Protein AF-A0A2N3DN67-F1 (afdb_monomer)

Solvent-accessible surface area (backbone atoms only — not comparable to full-atom values): 5498 Å² total; per-residue (Å²): 122,60,70,69,60,52,53,47,48,53,60,38,62,77,44,38,69,62,50,48,47,62,50,34,77,69,50,58,96,83,54,49,75,62,57,49,48,52,51,23,50,68,72,40,44,74,66,29,36,52,53,42,43,41,39,73,71,69,62,43,54,59,69,58,50,14,61,77,69,74,48,47,52,69,52,48,52,51,24,44,54,55,45,54,52,31,45,53,47,41,63,51,45,67,63,76,79,115

Radius of gyration: 14.13 Å; Cα contacts (8 Å, |Δi|>4): 84; chains: 1; bounding box: 31×27×38 Å

pLDDT: mean 89.77, std 11.87, range [38.53, 98.5]

Secondary structure (DSSP, 8-state):
--HHHHHHHHHHHHHHHHHHHHHHTTS-TT--HHHHHHHHHHTS-HHHHHHHHHHHTS---HHHHHHHHT--HHHHHHHHHHHHHHHHHHHHHGGGG-

Foldseek 3Di:
DDPVVVVQVVVLVVCLLVQLLVLLVPADLPHDPVNLLVSLLVSARDVLSVLCCCCPVVVDDLVVVCVVVVHDSVVSVVSVVSSVVSSVSNVVSSVVPD

Mean predicted aligned error: 4.35 Å

Structure (mmCIF, N/CA/C/O backbone):
data_AF-A0A2N3DN67-F1
#
_entry.id   AF-A0A2N3DN67-F1
#
loop_
_atom_site.group_PDB
_atom_site.id
_atom_site.type_symbol
_atom_site.label_atom_id
_atom_site.label_alt_id
_atom_site.label_comp_id
_atom_site.label_asym_id
_atom_site.label_entity_id
_atom_site.label_seq_id
_atom_site.pdbx_PDB_ins_code
_atom_site.Cartn_x
_atom_site.Cartn_y
_atom_site.Cartn_z
_atom_site.occupancy
_atom_site.B_iso_or_equiv
_atom_site.auth_seq_id
_atom_site.auth_comp_id
_atom_site.auth_asym_id
_atom_site.auth_atom_id
_atom_site.pdbx_PDB_model_num
ATOM 1 N N . MET A 1 1 ? -15.273 5.712 6.159 1.00 78.69 1 MET A N 1
ATOM 2 C CA . MET A 1 1 ? -14.124 6.469 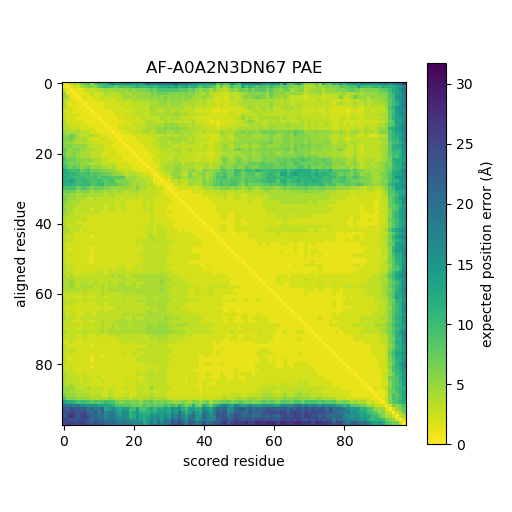5.569 1.00 78.69 1 MET A CA 1
ATOM 3 C C . MET A 1 1 ? -14.340 7.998 5.428 1.00 78.69 1 MET A C 1
ATOM 5 O O . MET A 1 1 ? -15.316 8.438 4.817 1.00 78.69 1 MET A O 1
ATOM 9 N N . LYS A 1 2 ? -13.405 8.831 5.933 1.00 87.38 2 LYS A N 1
ATOM 10 C CA . LYS A 1 2 ? -13.428 10.321 5.846 1.00 87.38 2 LYS A CA 1
ATOM 11 C C . LYS A 1 2 ? -13.311 10.838 4.394 1.00 87.38 2 LYS A C 1
ATOM 13 O O . LYS A 1 2 ? -12.679 10.182 3.566 1.00 87.38 2 LYS A O 1
ATOM 18 N N . LEU A 1 3 ? -13.863 12.023 4.091 1.00 85.94 3 LEU A N 1
ATOM 19 C CA . LEU A 1 3 ? -13.939 12.590 2.726 1.00 85.94 3 LEU A CA 1
ATOM 20 C C . LEU A 1 3 ? -12.570 12.701 2.034 1.00 85.94 3 LEU A C 1
ATOM 22 O O . LEU A 1 3 ? -12.417 12.233 0.909 1.00 85.94 3 LEU A O 1
ATOM 26 N N . ARG A 1 4 ? -11.551 13.225 2.729 1.00 87.94 4 ARG A N 1
ATOM 27 C CA . ARG A 1 4 ? -10.184 13.351 2.187 1.00 87.94 4 ARG A CA 1
ATOM 28 C C . ARG A 1 4 ? -9.606 12.023 1.687 1.00 87.94 4 ARG A C 1
ATOM 30 O O . ARG A 1 4 ? -8.982 11.982 0.637 1.00 87.94 4 ARG A O 1
ATOM 37 N N . HIS A 1 5 ? -9.872 10.923 2.396 1.00 90.38 5 HIS A N 1
ATOM 38 C CA . HIS A 1 5 ? -9.387 9.596 2.018 1.00 90.38 5 HIS A CA 1
ATOM 39 C C . HIS A 1 5 ? -10.123 9.060 0.790 1.00 90.38 5 HIS A C 1
ATOM 41 O O . HIS A 1 5 ? -9.497 8.464 -0.081 1.00 90.38 5 HIS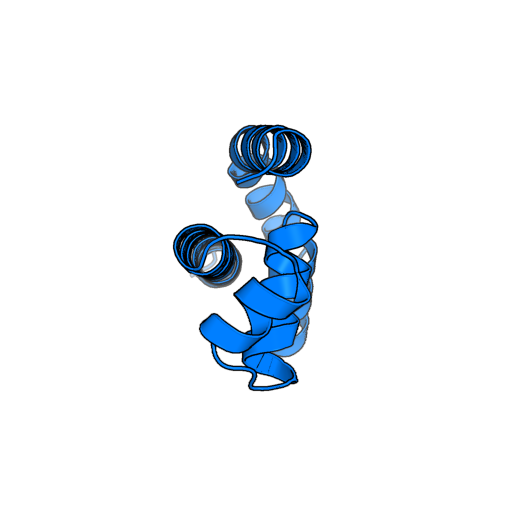 A O 1
ATOM 47 N N . ARG A 1 6 ? -11.428 9.344 0.668 1.00 89.62 6 ARG A N 1
ATOM 48 C CA . ARG A 1 6 ? -12.197 9.022 -0.544 1.00 89.62 6 ARG A CA 1
ATOM 49 C C . ARG A 1 6 ? -11.636 9.751 -1.755 1.00 89.62 6 ARG A C 1
ATOM 51 O O . ARG A 1 6 ? -11.368 9.111 -2.763 1.00 89.62 6 ARG A O 1
ATOM 58 N N . VAL A 1 7 ? -11.394 11.056 -1.639 1.00 91.31 7 VAL A N 1
ATOM 59 C CA . VAL A 1 7 ? -10.822 11.857 -2.732 1.00 91.31 7 VAL A CA 1
ATOM 60 C C . VAL A 1 7 ? -9.439 11.334 -3.127 1.00 91.31 7 VAL A C 1
ATOM 62 O O . VAL A 1 7 ? -9.215 11.059 -4.306 1.00 91.31 7 VAL A O 1
ATOM 65 N N . SER A 1 8 ? -8.535 11.116 -2.164 1.00 91.06 8 SER A N 1
ATOM 66 C CA . SER A 1 8 ? -7.199 10.571 -2.445 1.00 91.06 8 SER A CA 1
ATOM 67 C C . SER A 1 8 ? -7.259 9.210 -3.136 1.00 91.06 8 SER A C 1
ATOM 69 O O . SER A 1 8 ? -6.574 9.013 -4.138 1.00 91.06 8 SER A O 1
ATOM 71 N N . ARG A 1 9 ? -8.103 8.292 -2.648 1.00 94.44 9 ARG A N 1
ATOM 72 C CA . ARG A 1 9 ? -8.276 6.967 -3.251 1.00 94.44 9 ARG A CA 1
ATOM 73 C C . ARG A 1 9 ? -8.836 7.056 -4.668 1.00 94.44 9 ARG A C 1
ATOM 75 O O . ARG A 1 9 ? -8.327 6.385 -5.556 1.00 94.44 9 ARG A O 1
ATOM 82 N N . THR A 1 10 ? -9.844 7.894 -4.909 1.00 93.69 10 THR A N 1
ATOM 83 C CA . THR A 1 10 ? -10.436 8.067 -6.245 1.00 93.69 10 THR A CA 1
ATOM 84 C C . THR A 1 10 ? -9.420 8.625 -7.241 1.00 93.69 10 THR A C 1
ATOM 86 O O . THR A 1 10 ? -9.306 8.121 -8.357 1.00 93.69 10 THR A O 1
ATOM 89 N N . LEU A 1 11 ? -8.647 9.640 -6.845 1.00 92.94 11 LEU A N 1
ATOM 90 C CA . LEU A 1 11 ? -7.591 10.209 -7.688 1.00 92.94 11 LEU A CA 1
ATOM 91 C C . LEU A 1 11 ? -6.466 9.210 -7.962 1.00 92.94 11 LEU A C 1
ATOM 93 O O . LEU A 1 11 ? -5.924 9.176 -9.068 1.00 92.94 11 LEU A O 1
ATOM 97 N N . TRP A 1 12 ? -6.113 8.406 -6.961 1.00 94.00 12 TRP A N 1
ATOM 98 C CA . TRP A 1 12 ? -5.175 7.305 -7.117 1.00 94.00 12 TRP A CA 1
ATOM 99 C C . TRP A 1 12 ? -5.705 6.272 -8.109 1.00 94.00 12 TRP A C 1
ATOM 101 O O . TRP A 1 12 ? -5.059 6.061 -9.128 1.00 94.00 12 TRP A O 1
ATOM 111 N N . ALA A 1 13 ? -6.903 5.72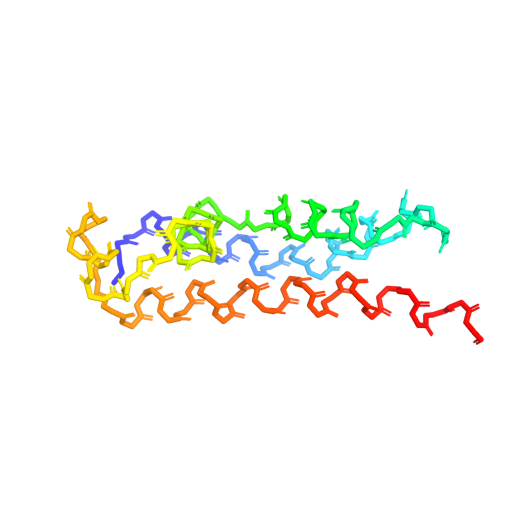4 -7.887 1.00 91.19 13 ALA A N 1
ATOM 112 C CA . ALA A 1 13 ? -7.492 4.667 -8.709 1.00 91.19 13 ALA A CA 1
ATOM 113 C C . ALA A 1 13 ? -7.592 5.066 -10.188 1.00 91.19 13 ALA A C 1
ATOM 115 O O . ALA A 1 13 ? -7.212 4.291 -11.060 1.00 91.19 13 ALA A O 1
ATOM 116 N N . ARG A 1 14 ? -8.008 6.309 -10.473 1.00 91.75 14 ARG A N 1
ATOM 117 C CA . ARG A 1 14 ? -8.096 6.849 -11.844 1.00 91.75 14 ARG A CA 1
ATOM 118 C C . ARG A 1 14 ? -6.763 6.854 -12.589 1.00 91.75 14 ARG A C 1
ATOM 120 O O . ARG A 1 14 ? -6.739 6.706 -13.801 1.00 91.75 14 ARG A O 1
ATOM 127 N N . LYS A 1 15 ? -5.661 7.079 -11.876 1.00 90.75 15 LYS A N 1
ATOM 128 C CA . LYS A 1 15 ? -4.319 7.223 -12.459 1.00 90.75 15 LYS A CA 1
ATOM 129 C C . LYS A 1 15 ? -3.431 6.004 -12.204 1.00 90.75 15 LYS A C 1
ATOM 131 O O . LYS A 1 15 ? -2.289 5.996 -12.652 1.00 90.75 15 LYS A O 1
ATOM 136 N N . PHE A 1 16 ? -3.925 5.007 -11.472 1.00 88.00 16 PHE A N 1
ATOM 137 C CA . PHE A 1 16 ? -3.118 3.903 -10.967 1.00 88.00 16 PHE A CA 1
ATOM 138 C C . PHE A 1 16 ? -2.538 3.067 -12.107 1.00 88.00 16 PHE A C 1
ATOM 140 O O . PHE A 1 16 ? -1.327 2.923 -12.152 1.00 88.00 16 PHE A O 1
ATOM 147 N N . ALA A 1 17 ? -3.359 2.629 -13.068 1.00 84.44 17 ALA A N 1
ATOM 148 C CA . ALA A 1 17 ? -2.897 1.805 -14.191 1.00 84.44 17 ALA A CA 1
ATOM 149 C C . ALA A 1 17 ? -1.795 2.486 -15.027 1.00 84.44 17 ALA A C 1
ATOM 151 O O . ALA A 1 17 ? -0.804 1.860 -15.390 1.00 84.44 17 ALA A O 1
ATOM 152 N N . VAL A 1 18 ? -1.943 3.790 -15.293 1.00 86.62 18 VAL A N 1
ATOM 153 C CA . VAL A 1 18 ? -0.942 4.573 -16.036 1.00 86.62 18 VAL A CA 1
ATOM 154 C C . VAL A 1 18 ? 0.355 4.691 -15.235 1.00 86.62 18 VAL A C 1
ATOM 156 O O . VAL A 1 18 ? 1.435 4.484 -15.779 1.00 86.62 18 VAL A O 1
ATOM 159 N N . ARG A 1 19 ? 0.261 4.991 -13.933 1.00 88.12 19 ARG A N 1
ATOM 160 C CA . ARG A 1 19 ? 1.435 5.113 -13.057 1.00 88.12 19 ARG A CA 1
ATOM 161 C C . ARG A 1 19 ? 2.144 3.786 -12.842 1.00 88.12 19 ARG A C 1
ATOM 163 O O . ARG A 1 19 ? 3.364 3.778 -12.848 1.00 88.12 19 ARG A O 1
ATOM 170 N N . SER A 1 20 ? 1.404 2.695 -12.654 1.00 85.06 20 SER A N 1
ATOM 171 C CA . SER A 1 20 ? 1.987 1.371 -12.437 1.00 85.06 20 SER A CA 1
ATOM 172 C C . SER A 1 20 ? 2.716 0.881 -13.679 1.00 85.06 20 SER A C 1
ATOM 174 O O . SER A 1 20 ? 3.793 0.321 -13.548 1.00 85.06 20 SER A O 1
ATOM 176 N N . ARG A 1 21 ? 2.173 1.144 -14.875 1.00 84.56 21 ARG A N 1
ATOM 177 C CA . ARG A 1 21 ? 2.851 0.822 -16.134 1.00 84.56 21 ARG A CA 1
ATOM 178 C C . ARG A 1 21 ? 4.122 1.646 -16.315 1.00 84.56 21 ARG A C 1
ATOM 180 O O . ARG A 1 21 ? 5.189 1.074 -16.435 1.00 84.56 21 ARG A O 1
ATOM 187 N N . ALA A 1 22 ? 4.025 2.972 -16.214 1.00 86.31 22 ALA A N 1
ATOM 188 C CA . ALA A 1 22 ? 5.193 3.847 -16.345 1.00 86.31 22 ALA A CA 1
ATOM 189 C C . ALA A 1 22 ? 6.275 3.585 -15.281 1.00 86.31 22 ALA A C 1
ATOM 191 O O . ALA A 1 22 ? 7.439 3.908 -15.492 1.00 86.31 22 ALA A O 1
ATOM 192 N N . ALA A 1 23 ? 5.887 3.064 -14.116 1.00 83.69 23 ALA A N 1
ATOM 193 C CA . ALA A 1 23 ? 6.806 2.645 -13.071 1.00 83.69 23 ALA A CA 1
ATOM 194 C C . ALA A 1 23 ? 7.469 1.297 -13.394 1.00 83.69 23 ALA A C 1
ATOM 196 O O . ALA A 1 23 ? 8.672 1.179 -13.202 1.00 83.69 23 ALA A O 1
ATOM 197 N N . ALA A 1 24 ? 6.711 0.326 -13.915 1.00 79.31 24 ALA A N 1
ATOM 198 C CA . ALA A 1 24 ? 7.250 -0.950 -14.382 1.00 79.31 24 ALA A CA 1
ATOM 199 C C . ALA A 1 24 ? 8.226 -0.760 -15.554 1.00 79.31 24 ALA A C 1
ATOM 201 O O . ALA A 1 24 ? 9.309 -1.320 -15.521 1.00 79.31 24 ALA A O 1
ATOM 202 N N . ASP A 1 25 ? 7.909 0.114 -16.515 1.00 82.50 25 ASP A N 1
ATOM 203 C CA . ASP A 1 25 ? 8.776 0.405 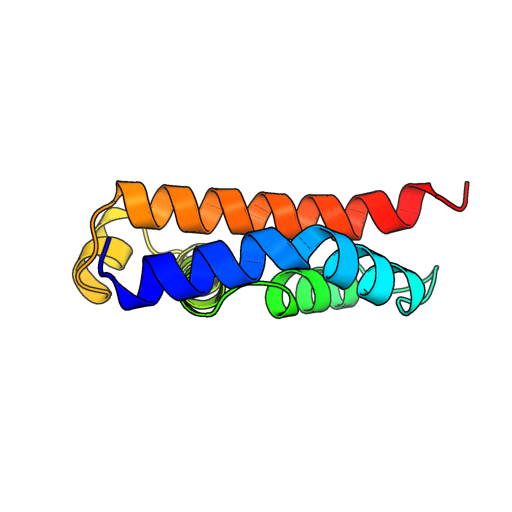-17.672 1.00 82.50 25 ASP A CA 1
ATOM 204 C C . ASP A 1 25 ? 10.139 1.018 -17.277 1.00 82.50 25 ASP A C 1
ATOM 206 O O . ASP A 1 25 ? 11.069 1.050 -18.079 1.00 82.50 25 ASP A O 1
ATOM 210 N N . ARG A 1 26 ? 10.249 1.577 -16.065 1.00 80.12 26 ARG A N 1
ATOM 211 C CA . ARG A 1 26 ? 11.490 2.164 -15.528 1.00 80.12 26 ARG A CA 1
ATOM 212 C C . ARG A 1 26 ? 12.256 1.215 -14.621 1.00 80.12 26 ARG A C 1
ATOM 214 O O . ARG A 1 26 ? 13.357 1.562 -14.200 1.00 80.12 26 ARG A O 1
ATOM 221 N N . LEU A 1 27 ? 11.637 0.106 -14.241 1.00 83.19 27 LEU A N 1
ATOM 222 C CA . LEU A 1 27 ? 12.259 -0.872 -13.380 1.00 83.19 27 LEU A CA 1
ATOM 223 C C . LEU A 1 27 ? 13.236 -1.696 -14.225 1.00 83.19 27 LEU A C 1
ATOM 225 O O . LEU A 1 27 ? 12.897 -2.114 -15.330 1.00 83.19 27 LEU A O 1
ATOM 229 N N . ASP A 1 28 ? 14.450 -1.890 -13.715 1.00 81.12 28 ASP A N 1
ATOM 230 C CA . ASP A 1 28 ? 15.431 -2.773 -14.343 1.00 81.12 28 ASP A CA 1
ATOM 231 C C . ASP A 1 28 ? 14.839 -4.197 -14.447 1.00 81.12 28 ASP A C 1
ATOM 233 O O . ASP A 1 28 ? 14.243 -4.660 -13.467 1.00 81.12 28 ASP A O 1
ATOM 237 N N . PRO A 1 29 ? 14.962 -4.900 -15.589 1.00 80.06 29 PRO A N 1
ATOM 238 C CA . PRO A 1 29 ? 14.593 -6.312 -15.688 1.00 80.06 29 PRO A CA 1
ATOM 239 C C . PRO A 1 29 ? 15.188 -7.186 -14.572 1.00 80.06 29 PRO A C 1
ATOM 241 O O . PRO A 1 29 ? 14.526 -8.115 -14.108 1.00 80.06 29 PRO A O 1
ATOM 244 N N . ASP A 1 30 ? 16.389 -6.842 -14.101 1.00 84.88 30 ASP A N 1
ATOM 245 C CA . ASP A 1 30 ? 17.105 -7.541 -13.032 1.00 84.88 30 ASP A CA 1
ATOM 246 C C . ASP A 1 30 ? 16.907 -6.885 -11.650 1.00 84.88 30 ASP A C 1
ATOM 248 O O . ASP A 1 30 ? 17.627 -7.188 -10.694 1.00 84.88 30 ASP A O 1
ATOM 252 N N . ALA A 1 31 ? 15.924 -5.985 -11.512 1.00 87.81 31 ALA A N 1
ATOM 253 C CA . ALA A 1 31 ? 15.614 -5.338 -10.244 1.00 87.81 31 ALA A CA 1
ATOM 254 C C . ALA A 1 31 ? 15.304 -6.367 -9.153 1.00 87.81 31 ALA A C 1
ATOM 256 O O . ALA A 1 31 ? 14.566 -7.340 -9.354 1.00 87.81 31 ALA A O 1
ATOM 257 N N . SER A 1 32 ? 15.830 -6.113 -7.957 1.00 91.31 32 SER A N 1
ATOM 258 C CA . SER A 1 32 ? 15.625 -7.008 -6.829 1.00 91.31 32 SER A CA 1
ATOM 259 C C . SER A 1 32 ? 14.156 -7.020 -6.390 1.00 91.31 32 SER A C 1
ATOM 261 O O . SER A 1 32 ? 13.388 -6.080 -6.617 1.00 91.31 32 SER A O 1
ATOM 263 N N . GLU A 1 33 ? 13.750 -8.072 -5.678 1.00 89.31 33 GLU A N 1
ATOM 264 C CA . GLU A 1 33 ? 12.415 -8.116 -5.065 1.00 89.31 33 GLU A CA 1
ATOM 265 C C . GLU A 1 33 ? 12.198 -6.971 -4.058 1.00 89.31 33 GLU A C 1
ATOM 267 O O . GLU A 1 33 ? 11.059 -6.549 -3.841 1.00 89.31 33 GLU A O 1
ATOM 272 N N . LEU A 1 34 ? 13.279 -6.435 -3.477 1.00 91.06 34 LEU A N 1
ATOM 273 C CA . LEU A 1 34 ? 13.224 -5.255 -2.621 1.00 91.06 34 LEU A CA 1
ATOM 274 C C . LEU A 1 34 ? 12.882 -3.997 -3.431 1.00 91.06 34 LEU A C 1
ATOM 276 O O . LEU A 1 34 ? 11.943 -3.296 -3.061 1.00 91.06 34 LEU A O 1
ATOM 280 N N . ASP A 1 35 ? 13.542 -3.761 -4.567 1.00 91.50 35 ASP A N 1
ATOM 281 C CA . ASP A 1 35 ? 13.257 -2.612 -5.445 1.00 91.50 35 ASP A CA 1
ATOM 282 C C . ASP A 1 35 ? 11.806 -2.641 -5.952 1.00 91.50 35 ASP A C 1
ATOM 284 O O . ASP A 1 35 ? 11.087 -1.635 -5.940 1.00 91.50 35 ASP A O 1
ATOM 288 N N . LYS A 1 36 ? 11.322 -3.833 -6.326 1.00 90.94 36 LYS A N 1
ATOM 289 C CA . LYS A 1 36 ? 9.919 -4.066 -6.705 1.00 90.94 36 LYS A CA 1
ATOM 290 C C . LYS A 1 36 ? 8.959 -3.744 -5.564 1.00 90.94 36 LYS A C 1
ATOM 292 O O . LYS A 1 36 ? 7.912 -3.124 -5.787 1.00 90.94 36 LYS A O 1
ATOM 297 N N . ALA A 1 37 ? 9.288 -4.162 -4.343 1.00 91.75 37 ALA A N 1
ATOM 298 C CA . ALA A 1 37 ? 8.478 -3.881 -3.165 1.00 91.75 37 ALA A CA 1
ATOM 299 C C . ALA A 1 37 ? 8.448 -2.378 -2.849 1.00 91.75 37 ALA A C 1
ATOM 301 O O . ALA A 1 37 ? 7.365 -1.827 -2.629 1.00 91.75 37 ALA A O 1
ATOM 302 N N . GLU A 1 38 ? 9.594 -1.699 -2.888 1.00 93.25 38 GLU A N 1
ATOM 303 C CA . GLU A 1 38 ? 9.691 -0.252 -2.685 1.00 93.25 38 GLU A CA 1
ATOM 304 C C . GLU A 1 38 ? 8.854 0.516 -3.710 1.00 93.25 38 GLU A C 1
ATOM 306 O O . GLU A 1 38 ? 8.057 1.386 -3.338 1.00 93.25 38 GLU A O 1
ATOM 311 N N . LEU A 1 39 ? 8.934 0.134 -4.987 1.00 92.56 39 LEU A N 1
ATOM 312 C CA . LEU A 1 39 ? 8.118 0.720 -6.044 1.00 92.56 39 LEU A CA 1
ATOM 313 C C . LEU A 1 39 ? 6.619 0.488 -5.809 1.00 92.56 39 LEU A C 1
ATOM 315 O O . LEU A 1 39 ? 5.812 1.422 -5.905 1.00 92.56 39 LEU A O 1
ATOM 319 N N . ALA A 1 40 ? 6.226 -0.737 -5.457 1.00 93.62 40 ALA A N 1
ATOM 320 C CA . ALA A 1 40 ? 4.835 -1.066 -5.163 1.00 93.62 40 ALA A CA 1
ATOM 321 C C . ALA A 1 40 ? 4.287 -0.249 -3.982 1.00 93.62 40 ALA A C 1
ATOM 323 O O . ALA A 1 40 ? 3.138 0.203 -4.032 1.00 93.62 40 ALA A O 1
ATOM 324 N N . ILE A 1 41 ? 5.100 -0.020 -2.947 1.00 94.81 41 ILE A N 1
ATOM 325 C CA . ILE A 1 41 ? 4.763 0.812 -1.785 1.00 94.81 41 ILE A CA 1
ATOM 326 C C . ILE A 1 41 ? 4.672 2.292 -2.185 1.00 94.81 41 ILE A C 1
ATOM 328 O O . ILE A 1 41 ? 3.742 2.988 -1.761 1.00 94.81 41 ILE A O 1
ATOM 332 N N . ALA A 1 42 ? 5.586 2.781 -3.028 1.00 93.81 42 ALA A N 1
ATOM 333 C CA . ALA A 1 42 ? 5.609 4.163 -3.509 1.00 93.81 42 ALA A CA 1
ATOM 334 C C . ALA A 1 42 ? 4.382 4.517 -4.366 1.00 93.81 42 ALA A C 1
ATOM 336 O O . ALA A 1 42 ? 3.892 5.648 -4.321 1.00 93.81 42 ALA A O 1
ATOM 337 N N . LEU A 1 43 ? 3.835 3.542 -5.097 1.00 93.75 43 LEU A N 1
ATOM 338 C CA . LEU A 1 43 ? 2.619 3.702 -5.895 1.00 93.75 43 LEU A CA 1
ATOM 339 C C . LEU A 1 43 ? 1.343 3.847 -5.053 1.00 93.75 43 LEU A C 1
ATOM 341 O O . LEU A 1 43 ? 0.304 4.225 -5.601 1.00 93.75 43 LEU A O 1
ATOM 345 N N . LEU A 1 44 ? 1.377 3.565 -3.748 1.00 95.56 44 LEU A N 1
ATOM 346 C CA . LEU A 1 44 ? 0.194 3.627 -2.893 1.00 95.56 44 LEU A CA 1
ATOM 347 C C . LEU A 1 44 ? -0.238 5.050 -2.566 1.00 95.56 44 LEU A C 1
ATOM 349 O O . LEU A 1 44 ? 0.559 5.960 -2.335 1.00 95.56 44 LEU A O 1
ATOM 353 N N . TRP A 1 45 ? -1.553 5.229 -2.454 1.00 95.75 45 TRP A N 1
ATOM 354 C CA . TRP A 1 45 ? -2.105 6.456 -1.902 1.00 95.75 45 TRP A CA 1
ATOM 355 C C . TRP A 1 45 ? -1.806 6.563 -0.395 1.00 95.75 45 TRP A C 1
ATOM 357 O O . TRP A 1 45 ? -1.653 5.540 0.278 1.00 95.75 45 TRP A O 1
ATOM 367 N N . PRO A 1 46 ? -1.739 7.784 0.174 1.00 95.31 46 PRO A N 1
ATOM 368 C CA . PRO A 1 46 ? -1.081 8.005 1.465 1.00 95.31 46 PRO A CA 1
ATOM 369 C C . PRO A 1 46 ? -1.617 7.170 2.634 1.00 95.31 46 PRO A C 1
ATOM 371 O O . PRO A 1 46 ? -0.833 6.693 3.452 1.00 95.31 46 PRO A O 1
ATOM 374 N N . LEU A 1 47 ? -2.940 6.975 2.720 1.00 97.19 47 LEU A N 1
ATOM 375 C CA . LEU A 1 47 ? -3.516 6.160 3.792 1.00 97.19 47 LEU A CA 1
ATOM 376 C C . LEU A 1 47 ? -3.202 4.676 3.593 1.00 97.19 47 LEU A C 1
ATOM 378 O O . LEU A 1 47 ? -2.802 4.030 4.554 1.00 97.19 47 LEU A O 1
ATOM 382 N N . ALA A 1 48 ? -3.332 4.153 2.369 1.00 97.62 48 ALA A N 1
ATOM 383 C CA . ALA A 1 48 ? -3.032 2.751 2.096 1.00 97.62 48 ALA A CA 1
ATOM 384 C C . ALA A 1 48 ? -1.564 2.415 2.342 1.00 97.62 48 ALA A C 1
ATOM 386 O O . ALA A 1 48 ? -1.283 1.383 2.941 1.00 97.62 48 ALA A O 1
ATOM 387 N N . ARG A 1 49 ? -0.642 3.319 1.984 1.00 97.62 49 ARG A N 1
ATOM 388 C CA . ARG A 1 49 ? 0.782 3.163 2.302 1.00 97.62 49 ARG A CA 1
ATOM 389 C C . ARG A 1 49 ? 1.008 3.024 3.805 1.00 97.62 49 ARG A C 1
ATOM 391 O O . ARG A 1 49 ? 1.672 2.095 4.245 1.00 97.62 49 ARG A O 1
ATOM 398 N N . ARG A 1 50 ? 0.425 3.932 4.593 1.00 97.81 50 ARG A N 1
ATOM 399 C CA . ARG A 1 50 ? 0.557 3.916 6.055 1.00 97.81 50 ARG A CA 1
ATOM 400 C C . ARG A 1 50 ? -0.040 2.648 6.664 1.00 97.81 50 ARG A C 1
ATOM 402 O O . ARG A 1 50 ? 0.617 2.013 7.473 1.00 97.81 50 ARG A O 1
ATOM 409 N N . VAL A 1 51 ? -1.254 2.273 6.258 1.00 98.31 51 VAL A N 1
ATOM 410 C CA . VAL A 1 51 ? -1.927 1.054 6.734 1.00 98.31 51 VAL A CA 1
ATOM 411 C C . VAL A 1 51 ? -1.123 -0.200 6.386 1.00 98.31 51 VAL A C 1
ATOM 413 O O . VAL A 1 51 ? -0.971 -1.071 7.234 1.00 98.31 51 VAL A O 1
ATOM 416 N N . PHE A 1 52 ? -0.589 -0.283 5.166 1.00 98.00 52 PHE A N 1
ATOM 417 C CA . PHE A 1 52 ? 0.225 -1.414 4.734 1.00 98.00 52 PHE A CA 1
ATOM 418 C C . PHE A 1 52 ? 1.486 -1.567 5.587 1.00 98.00 52 PHE A C 1
ATOM 420 O O . PHE A 1 52 ? 1.743 -2.664 6.067 1.00 98.00 52 PHE A O 1
ATOM 427 N N . LEU A 1 53 ? 2.224 -0.478 5.827 1.00 97.62 53 LEU A N 1
ATOM 428 C CA . LEU A 1 53 ? 3.422 -0.505 6.674 1.00 97.62 53 LEU A CA 1
ATOM 429 C C . LEU A 1 53 ? 3.078 -0.879 8.121 1.00 97.62 53 LEU A C 1
ATOM 431 O O . LEU A 1 53 ? 3.681 -1.792 8.668 1.00 97.62 53 LEU A O 1
ATOM 435 N N . MET A 1 54 ? 2.031 -0.278 8.692 1.00 98.38 54 MET A N 1
ATOM 436 C CA . MET A 1 54 ? 1.574 -0.623 10.043 1.00 98.38 54 MET A CA 1
ATOM 437 C C . MET A 1 54 ? 1.176 -2.096 10.178 1.00 98.38 54 MET A C 1
ATOM 439 O O . MET A 1 54 ? 1.360 -2.695 11.229 1.00 98.38 54 MET A O 1
ATOM 443 N N . HIS A 1 55 ? 0.610 -2.695 9.131 1.00 98.06 55 HIS A N 1
ATOM 444 C CA . HIS A 1 55 ? 0.212 -4.097 9.177 1.00 98.06 55 HIS A CA 1
ATOM 445 C C . HIS A 1 55 ? 1.356 -5.070 8.871 1.00 98.06 55 HIS A C 1
ATOM 447 O O . HIS A 1 55 ? 1.428 -6.130 9.480 1.00 98.06 55 HIS A O 1
ATOM 453 N N . ARG A 1 56 ? 2.201 -4.768 7.881 1.00 95.50 56 ARG A N 1
ATOM 454 C CA . ARG A 1 56 ? 3.196 -5.714 7.348 1.00 95.50 56 ARG A CA 1
ATOM 455 C C . ARG A 1 56 ? 4.593 -5.530 7.919 1.00 95.50 56 ARG A C 1
ATOM 457 O O . ARG A 1 56 ? 5.360 -6.478 7.855 1.00 95.50 56 ARG A O 1
ATOM 464 N N . VAL A 1 57 ? 4.914 -4.339 8.417 1.00 95.75 57 VAL A N 1
ATOM 465 C CA . VAL A 1 57 ? 6.213 -4.023 9.028 1.00 95.75 57 VAL A CA 1
ATOM 466 C C . VAL A 1 57 ? 6.068 -3.972 10.542 1.00 95.75 57 VAL A C 1
ATOM 468 O O . VAL A 1 57 ? 6.787 -4.673 11.238 1.00 95.75 57 VAL A O 1
ATOM 471 N N . ASP A 1 58 ? 5.089 -3.215 11.046 1.00 97.31 58 ASP A N 1
ATOM 472 C CA . ASP A 1 58 ? 4.846 -3.116 12.494 1.00 97.31 58 ASP A CA 1
ATOM 473 C C . ASP A 1 58 ? 3.977 -4.275 13.037 1.00 97.31 58 ASP A C 1
ATOM 475 O O . ASP A 1 58 ? 3.665 -4.311 14.226 1.00 97.31 58 ASP A O 1
ATOM 479 N N . GLU A 1 59 ? 3.539 -5.193 12.164 1.00 97.50 59 GLU A N 1
ATOM 480 C CA . GLU A 1 59 ? 2.724 -6.382 12.480 1.00 97.50 59 GLU A CA 1
ATOM 481 C C . GLU A 1 59 ? 1.427 -6.099 13.264 1.00 97.50 59 GLU A C 1
ATOM 483 O O . GLU A 1 59 ? 0.875 -6.958 13.957 1.00 97.50 59 GLU A O 1
ATOM 488 N N . LEU A 1 60 ? 0.879 -4.886 13.138 1.00 98.44 60 LEU A N 1
ATOM 489 C CA . LEU A 1 60 ? -0.311 -4.499 13.884 1.00 98.44 60 LEU A CA 1
ATOM 490 C C . LEU A 1 60 ? -1.578 -5.169 13.316 1.00 98.44 60 LEU A C 1
ATOM 492 O O . LEU A 1 60 ? -1.781 -5.221 12.093 1.00 98.44 60 LEU A O 1
ATOM 496 N N . PRO A 1 61 ? -2.504 -5.620 14.185 1.00 98.00 61 PRO A N 1
ATOM 497 C CA . PR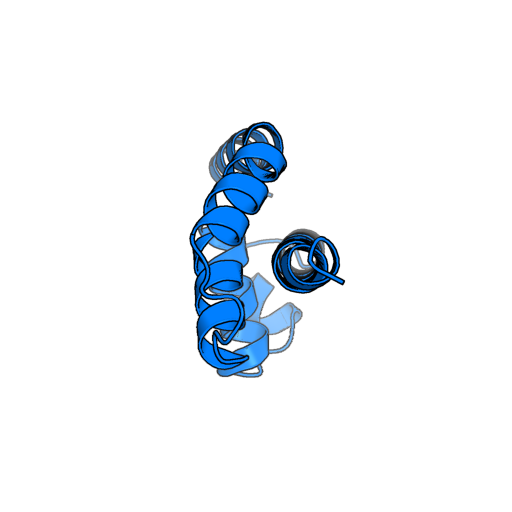O A 1 61 ? -3.791 -6.145 13.749 1.00 98.00 61 PRO A CA 1
ATOM 498 C C . PRO A 1 61 ? -4.715 -5.016 13.270 1.00 98.00 61 PRO A C 1
ATOM 500 O O . PRO A 1 61 ? -4.631 -3.868 13.721 1.00 98.00 61 PRO A O 1
ATOM 503 N N . TYR A 1 62 ? -5.665 -5.345 12.390 1.00 98.31 62 TYR A N 1
ATOM 504 C CA . TYR A 1 62 ? -6.529 -4.349 11.736 1.00 98.31 62 TYR A CA 1
ATOM 505 C C . TYR A 1 62 ? -7.340 -3.506 12.721 1.00 98.31 62 TYR A C 1
ATOM 507 O O . TYR A 1 62 ? -7.524 -2.311 12.502 1.00 98.31 62 TYR A O 1
ATOM 515 N N . THR A 1 63 ? -7.788 -4.095 13.830 1.00 98.06 63 THR A N 1
ATOM 516 C CA . THR A 1 63 ? -8.536 -3.395 14.884 1.00 98.06 63 THR A CA 1
ATOM 517 C C . THR A 1 63 ? -7.690 -2.331 15.587 1.00 98.06 63 THR A C 1
ATOM 519 O O . THR A 1 63 ? -8.180 -1.233 15.865 1.00 98.06 63 THR A O 1
ATOM 522 N N . VAL A 1 64 ? -6.403 -2.606 15.824 1.00 98.50 64 VAL A N 1
ATOM 523 C CA . VAL A 1 64 ? -5.463 -1.646 16.422 1.00 98.50 64 VAL A CA 1
ATOM 524 C C . VAL A 1 64 ? -5.181 -0.503 15.452 1.00 98.50 64 VAL A C 1
ATOM 526 O O . VAL A 1 64 ? -5.25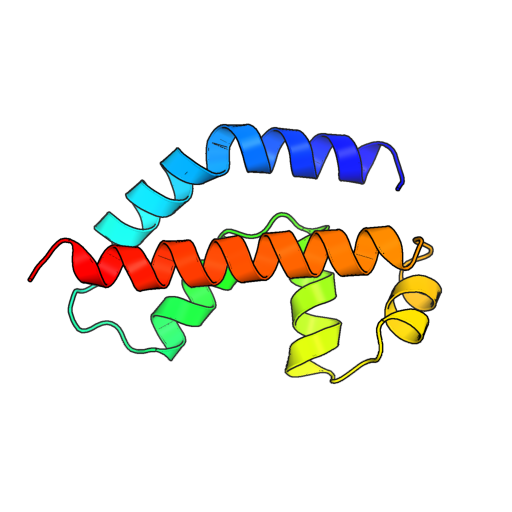6 0.658 15.857 1.00 98.50 64 VAL A O 1
ATOM 529 N N . ILE A 1 65 ? -4.953 -0.811 14.173 1.00 98.38 65 ILE A N 1
ATOM 530 C CA . ILE A 1 65 ? -4.744 0.192 13.118 1.00 98.38 65 ILE A CA 1
ATOM 531 C C . ILE A 1 65 ? -5.980 1.089 12.973 1.00 98.38 65 ILE A C 1
ATOM 533 O O . ILE A 1 65 ? -5.862 2.316 12.964 1.00 98.38 65 ILE A O 1
ATOM 537 N N . ALA A 1 66 ? -7.173 0.491 12.904 1.00 97.81 66 ALA A N 1
ATOM 538 C CA . ALA A 1 66 ? -8.442 1.206 12.787 1.00 97.81 66 ALA A CA 1
ATOM 539 C C . ALA A 1 66 ? -8.627 2.212 13.933 1.00 97.81 66 ALA A C 1
ATOM 541 O O . ALA A 1 66 ? -8.916 3.390 13.698 1.00 97.81 66 ALA A O 1
ATOM 542 N N . ARG A 1 67 ? -8.357 1.768 15.167 1.00 97.88 67 ARG A N 1
ATOM 543 C CA . ARG A 1 67 ? -8.400 2.613 16.364 1.00 97.88 67 ARG A CA 1
ATOM 544 C C . ARG A 1 67 ? -7.375 3.748 16.307 1.00 97.88 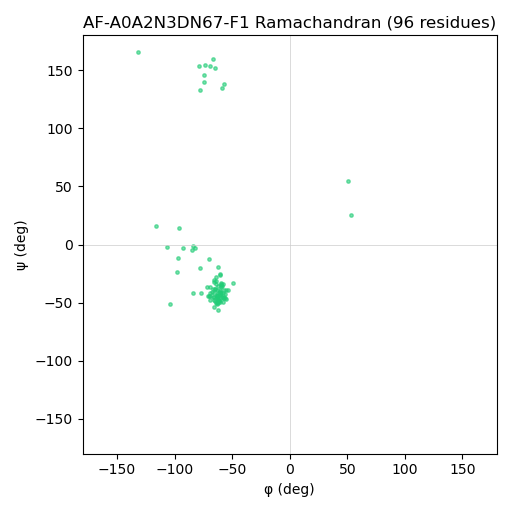67 ARG A C 1
ATOM 546 O O . ARG A 1 67 ? -7.758 4.897 16.503 1.00 97.88 67 ARG A O 1
ATOM 553 N N . GLN A 1 68 ? -6.107 3.456 16.008 1.00 97.75 68 GLN A N 1
ATOM 554 C CA . GLN A 1 68 ? -5.032 4.460 15.972 1.00 97.75 68 GLN A CA 1
ATOM 555 C C . GLN A 1 68 ? -5.232 5.520 14.878 1.00 97.75 68 GLN A C 1
ATOM 557 O O . GLN A 1 68 ? -4.873 6.681 15.058 1.00 97.75 68 GLN A O 1
ATOM 562 N N . LEU A 1 69 ? -5.805 5.139 13.734 1.00 96.12 69 LEU A N 1
ATOM 563 C CA . LEU A 1 69 ? -6.040 6.052 12.611 1.00 96.12 69 LEU A CA 1
ATOM 564 C C . LEU A 1 69 ? -7.430 6.708 12.642 1.00 96.12 69 LEU A C 1
ATOM 566 O O . LEU A 1 69 ? -7.729 7.561 11.796 1.00 96.12 69 LEU A O 1
ATOM 570 N N . HIS A 1 70 ? -8.268 6.346 13.619 1.00 95.75 70 HIS A N 1
ATOM 571 C CA . HIS A 1 70 ? -9.664 6.769 13.736 1.00 95.75 70 HIS A CA 1
ATOM 572 C C . HIS A 1 70 ? -10.442 6.544 12.426 1.00 95.75 70 HIS A C 1
ATOM 574 O O . HIS A 1 70 ? -11.010 7.482 11.842 1.00 95.75 70 HIS A O 1
ATOM 580 N N . ILE A 1 71 ? -10.401 5.302 11.940 1.00 95.94 71 ILE A N 1
ATOM 581 C CA . ILE A 1 71 ? -11.107 4.795 10.756 1.00 95.94 71 ILE A CA 1
ATOM 582 C C . ILE A 1 71 ? -11.820 3.482 11.098 1.00 95.94 71 ILE A C 1
ATOM 584 O O . ILE A 1 71 ? -11.557 2.871 12.127 1.00 95.94 71 ILE A O 1
ATOM 588 N N . ASP A 1 72 ? -12.728 3.053 10.229 1.00 96.12 72 ASP A N 1
ATOM 589 C CA . ASP A 1 72 ? -13.383 1.749 10.332 1.00 96.12 72 ASP A CA 1
ATOM 590 C C . ASP A 1 72 ? -12.470 0.613 9.818 1.00 96.12 72 ASP A C 1
ATOM 592 O O . ASP A 1 72 ? -11.594 0.840 8.979 1.00 96.12 72 ASP A O 1
ATOM 596 N N . VAL A 1 73 ? -12.668 -0.614 10.322 1.00 97.62 73 VAL A N 1
ATOM 597 C CA . VAL A 1 73 ? -11.893 -1.802 9.902 1.00 97.62 73 VAL A CA 1
ATOM 598 C C . VAL A 1 73 ? -12.061 -2.072 8.404 1.00 97.62 73 VAL A C 1
ATOM 600 O O . VAL A 1 73 ? -11.075 -2.352 7.732 1.00 97.62 73 VAL A O 1
ATOM 603 N N . ALA A 1 74 ? -13.253 -1.853 7.845 1.00 96.94 74 ALA A N 1
ATOM 604 C CA . ALA A 1 74 ? -13.487 -1.972 6.404 1.00 96.94 74 ALA A CA 1
ATOM 605 C C . ALA A 1 74 ? -12.582 -1.035 5.572 1.00 96.94 74 ALA A C 1
ATOM 607 O O . ALA A 1 74 ? -12.134 -1.378 4.480 1.00 96.94 74 ALA A O 1
ATOM 608 N N . THR A 1 75 ? -12.252 0.154 6.087 1.00 97.00 75 THR A N 1
ATOM 609 C CA . THR A 1 75 ? -11.294 1.075 5.458 1.00 97.00 75 THR A CA 1
ATOM 610 C C . THR A 1 75 ? -9.872 0.519 5.520 1.00 97.00 75 THR A C 1
ATOM 612 O O . THR A 1 75 ? -9.115 0.713 4.568 1.00 97.00 75 THR A O 1
ATOM 615 N N . VAL A 1 76 ? -9.498 -0.162 6.609 1.00 98.19 76 VAL A N 1
ATOM 616 C CA . VAL A 1 76 ? -8.204 -0.857 6.726 1.00 98.19 76 VAL A CA 1
ATOM 617 C C . VAL A 1 76 ? -8.119 -1.971 5.684 1.00 98.19 76 VAL A C 1
ATOM 619 O O . VAL A 1 76 ? -7.172 -1.992 4.902 1.00 98.19 76 VAL A O 1
ATOM 622 N N . GLU A 1 77 ? -9.140 -2.820 5.592 1.00 98.19 77 GLU A N 1
ATOM 623 C CA . GLU A 1 77 ? -9.227 -3.897 4.595 1.00 98.19 77 GLU A CA 1
ATOM 624 C C . GLU A 1 77 ? -9.137 -3.356 3.166 1.00 98.19 77 GLU A C 1
ATOM 626 O O . GLU A 1 77 ? -8.357 -3.853 2.356 1.00 98.19 77 GLU A O 1
ATOM 631 N N . LEU A 1 78 ? -9.863 -2.275 2.864 1.00 97.31 78 LEU A N 1
ATOM 632 C CA . LEU A 1 78 ? -9.809 -1.612 1.561 1.00 97.31 78 LEU A CA 1
ATOM 633 C C . LEU A 1 78 ? -8.402 -1.097 1.229 1.00 97.31 78 LEU A C 1
ATOM 635 O O . LEU A 1 78 ? -7.949 -1.210 0.089 1.00 97.31 78 LEU A O 1
ATOM 639 N N . CYS A 1 79 ? -7.709 -0.530 2.217 1.00 97.81 79 CYS A N 1
ATOM 640 C CA . CYS A 1 79 ? -6.330 -0.077 2.070 1.00 97.81 79 CYS A CA 1
ATOM 641 C C . CYS A 1 79 ? -5.378 -1.242 1.773 1.00 97.81 79 CYS A C 1
ATOM 643 O O . CYS A 1 79 ? -4.533 -1.115 0.888 1.00 97.81 79 CYS A O 1
ATOM 645 N N . ILE A 1 80 ? -5.534 -2.372 2.468 1.00 98.00 80 ILE A N 1
ATOM 646 C CA . ILE A 1 80 ? -4.739 -3.579 2.218 1.00 98.00 80 ILE A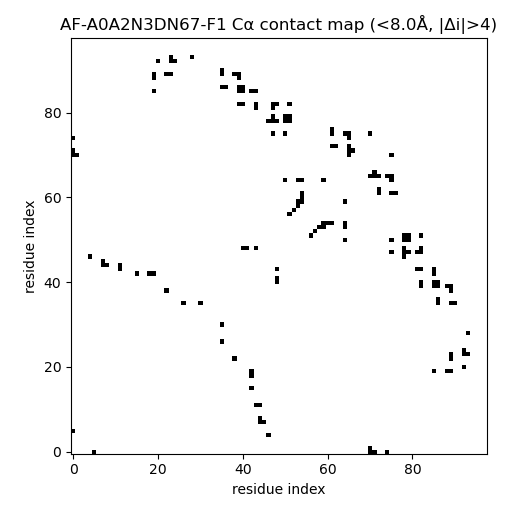 CA 1
ATOM 647 C C . ILE A 1 80 ? -5.051 -4.164 0.835 1.00 98.00 80 ILE A C 1
ATOM 649 O O . ILE A 1 80 ? -4.128 -4.502 0.098 1.00 98.00 80 ILE A O 1
ATOM 653 N N . ALA A 1 81 ? -6.318 -4.209 0.423 1.00 97.50 81 ALA A N 1
ATOM 654 C CA . ALA A 1 81 ? -6.704 -4.671 -0.909 1.00 97.50 81 ALA A CA 1
ATOM 655 C C . ALA A 1 81 ? -6.081 -3.811 -2.027 1.00 97.50 81 ALA A C 1
ATOM 657 O O . ALA A 1 81 ? -5.562 -4.338 -3.014 1.00 97.50 81 ALA A O 1
ATOM 658 N N . ASP A 1 82 ? -6.081 -2.484 -1.866 1.00 96.62 82 ASP A N 1
ATOM 659 C CA . ASP A 1 82 ? -5.407 -1.574 -2.798 1.00 96.62 82 ASP A CA 1
ATOM 660 C C . ASP A 1 82 ? -3.871 -1.768 -2.773 1.00 96.62 82 ASP A C 1
ATOM 662 O O . ASP A 1 82 ? -3.230 -1.659 -3.821 1.00 96.62 82 ASP A O 1
ATOM 666 N N . ALA A 1 83 ? -3.287 -2.127 -1.622 1.00 96.69 83 ALA A N 1
ATOM 667 C CA . ALA A 1 83 ? -1.868 -2.469 -1.497 1.00 96.69 83 ALA A CA 1
ATOM 668 C C . ALA A 1 83 ? -1.483 -3.737 -2.261 1.00 96.69 83 ALA A C 1
ATOM 670 O O . ALA A 1 83 ? -0.543 -3.721 -3.059 1.00 96.69 83 ALA A O 1
ATOM 671 N N . LEU A 1 84 ? -2.263 -4.805 -2.104 1.00 95.19 84 LEU A N 1
ATOM 672 C CA . LEU A 1 84 ? -2.074 -6.051 -2.846 1.00 95.19 84 LEU A CA 1
ATOM 673 C C . LEU A 1 84 ? -2.238 -5.8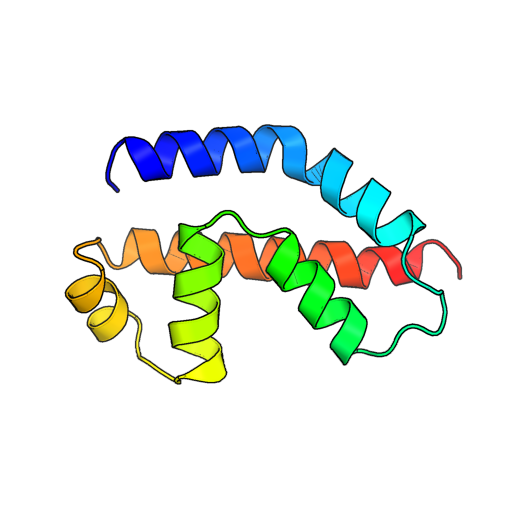46 -4.358 1.00 95.19 84 LEU A C 1
ATOM 675 O O . LEU A 1 84 ? -1.494 -6.435 -5.144 1.00 95.19 84 LEU A O 1
ATOM 679 N N . ARG A 1 85 ? -3.149 -4.957 -4.784 1.00 93.62 85 ARG A N 1
ATOM 680 C CA . ARG A 1 85 ? -3.262 -4.564 -6.199 1.00 93.62 85 ARG A CA 1
ATOM 681 C C . ARG A 1 85 ? -1.971 -3.921 -6.711 1.00 93.62 85 ARG A C 1
ATOM 683 O O . ARG A 1 85 ? -1.575 -4.220 -7.835 1.00 93.62 85 ARG A O 1
ATOM 690 N N . SER A 1 86 ? -1.332 -3.068 -5.910 1.00 93.06 86 SER A N 1
ATOM 691 C CA . SER A 1 86 ? -0.056 -2.425 -6.252 1.00 93.06 86 SER A CA 1
ATOM 692 C C . SER A 1 86 ? 1.075 -3.433 -6.418 1.00 93.06 86 SER A C 1
ATOM 694 O O . SER A 1 86 ? 1.696 -3.486 -7.478 1.00 93.06 86 SER A O 1
ATOM 696 N N . VAL A 1 87 ? 1.259 -4.311 -5.430 1.00 92.50 87 VAL A N 1
ATOM 697 C CA . VAL A 1 87 ? 2.272 -5.379 -5.475 1.00 92.50 87 VAL A CA 1
ATOM 698 C C . VAL A 1 87 ? 2.058 -6.288 -6.684 1.00 92.50 87 VAL A C 1
ATOM 700 O O . VAL A 1 87 ? 2.992 -6.561 -7.433 1.00 92.50 87 VAL A O 1
ATOM 703 N N . GLY A 1 88 ? 0.817 -6.713 -6.930 1.00 90.44 88 GLY A N 1
ATOM 704 C CA . GLY A 1 88 ? 0.500 -7.549 -8.084 1.00 90.44 88 GLY A CA 1
ATOM 705 C C . GLY A 1 88 ? 0.706 -6.843 -9.427 1.00 90.44 88 GLY A C 1
ATOM 706 O O . GLY A 1 88 ? 1.011 -7.505 -10.412 1.00 90.44 88 GLY A O 1
ATOM 707 N N . ALA A 1 89 ? 0.528 -5.521 -9.495 1.00 88.62 89 ALA A N 1
ATOM 708 C CA . ALA A 1 89 ? 0.761 -4.761 -10.719 1.00 88.62 89 ALA A CA 1
ATOM 709 C C . ALA A 1 89 ? 2.253 -4.672 -11.060 1.00 88.62 89 ALA A C 1
ATOM 711 O O . ALA A 1 89 ? 2.599 -4.904 -12.212 1.00 88.62 89 ALA A O 1
ATOM 712 N N . VAL A 1 90 ? 3.110 -4.402 -10.069 1.00 89.25 90 VAL A N 1
ATOM 713 C CA . VAL A 1 90 ? 4.568 -4.366 -10.266 1.00 89.25 90 VAL A CA 1
ATOM 714 C C . VAL A 1 90 ? 5.088 -5.753 -10.638 1.00 89.25 90 VAL A C 1
ATOM 716 O O . VAL A 1 90 ? 5.710 -5.895 -11.679 1.00 89.25 90 VAL A O 1
ATOM 719 N N . ARG A 1 91 ? 4.701 -6.800 -9.895 1.00 84.12 91 ARG A N 1
ATOM 720 C CA . ARG A 1 91 ? 5.109 -8.187 -10.194 1.00 84.12 91 ARG A CA 1
ATOM 721 C C . ARG A 1 91 ? 4.678 -8.693 -11.571 1.00 84.12 91 ARG A C 1
ATOM 723 O O . ARG A 1 91 ? 5.351 -9.530 -12.152 1.00 84.12 91 ARG A O 1
ATOM 730 N N . ARG A 1 92 ? 3.523 -8.252 -12.085 1.00 78.12 92 ARG A N 1
ATOM 731 C CA . ARG A 1 92 ? 3.091 -8.597 -13.453 1.00 78.12 92 ARG A CA 1
ATOM 732 C C . ARG A 1 92 ? 3.804 -7.769 -14.517 1.00 78.12 92 ARG A C 1
ATOM 734 O O . ARG A 1 92 ? 3.817 -8.199 -15.663 1.00 78.12 92 ARG A O 1
ATOM 741 N N . GLY A 1 93 ? 4.374 -6.617 -14.164 1.00 66.00 93 GLY A N 1
ATOM 742 C CA . GLY A 1 93 ? 5.292 -5.868 -15.025 1.00 66.00 93 GLY A CA 1
ATOM 743 C C . GLY A 1 93 ? 6.447 -6.745 -15.519 1.00 66.00 93 GLY A C 1
ATOM 744 O O . GLY A 1 93 ? 6.751 -6.734 -16.705 1.00 66.00 93 GLY A O 1
ATOM 745 N N . ASP A 1 94 ? 6.960 -7.614 -14.648 1.00 52.94 94 ASP A N 1
ATOM 746 C CA . ASP A 1 94 ? 8.041 -8.558 -14.961 1.00 52.94 94 ASP A CA 1
ATOM 747 C C . ASP A 1 94 ? 7.657 -9.600 -16.035 1.00 52.94 94 ASP A C 1
ATOM 749 O O . ASP A 1 94 ? 8.508 -10.083 -16.774 1.00 52.94 94 ASP A O 1
ATOM 753 N N . SER A 1 95 ? 6.367 -9.947 -16.162 1.00 49.34 95 SER A N 1
ATOM 754 C CA . SER A 1 95 ? 5.896 -10.998 -17.086 1.00 49.34 95 SER A CA 1
ATOM 755 C C . SER A 1 95 ? 5.695 -10.557 -18.543 1.00 49.34 95 SER A C 1
ATOM 757 O O . SER A 1 95 ? 5.345 -11.386 -19.376 1.00 49.34 95 SER A O 1
ATOM 759 N N . TRP A 1 96 ? 5.897 -9.275 -18.875 1.00 44.84 96 TRP A N 1
ATOM 760 C CA . TRP A 1 96 ? 5.756 -8.770 -20.254 1.00 44.84 96 TRP A CA 1
ATOM 761 C C . TRP A 1 96 ? 7.022 -8.944 -21.106 1.00 44.84 96 TRP A C 1
ATOM 763 O O . TRP A 1 96 ? 6.999 -8.629 -22.295 1.00 44.84 96 TRP A O 1
ATOM 773 N N . HIS A 1 97 ? 8.110 -9.431 -20.504 1.00 44.00 97 HIS A N 1
ATOM 774 C CA . HIS A 1 97 ? 9.426 -9.573 -21.132 1.00 44.00 97 HIS A CA 1
ATOM 775 C C . HIS A 1 97 ? 9.902 -11.032 -21.261 1.00 44.00 97 HIS A C 1
ATOM 777 O O . HIS A 1 97 ? 11.088 -11.261 -21.484 1.00 44.00 97 HIS A O 1
ATOM 783 N N . SER A 1 98 ? 9.001 -12.014 -21.124 1.00 38.53 98 SER A N 1
ATOM 784 C CA . SER A 1 98 ? 9.277 -13.437 -21.399 1.00 38.53 98 SER A CA 1
ATOM 785 C C . SER A 1 98 ? 8.767 -13.869 -22.767 1.00 38.53 98 SER A C 1
ATOM 787 O O . SER A 1 98 ? 7.656 -13.430 -23.139 1.00 38.53 98 SER A O 1
#

Nearest PDB structures (foldseek):
  6dvb-assembly1_F  TM=9.279E-01  e=1.856E-01  Mycobacterium tuberculosis H37Rv
  3hug-assembly6_K  TM=8.709E-01  e=3.996E-01  Mycobacterium tuberculosis H37Rv
  3hug-assembly1_C  TM=8.152E-01  e=3.582E-01  Mycobacterium tuberculosis H37Rv
  3hug-assembly6_A  TM=7.508E-01  e=2.877E-01  Mycobacterium tuberculosis H37Rv
  6in7-assembly1_B  TM=6.188E-01  e=3.210E-01  Pseudomonas aeruginosa PAO1

Sequence (98 aa):
MKLRHRVSRTLWARKFAVRSRAAADRLDPDASELDKAELAIALLWPLARRVFLMHRVDELPYTVIARQLHIDVATVELCIADALRSVGAVRRGDSWHS